Protein AF-A0A1X0R4D6-F1 (afdb_monomer)

Solvent-accessible surface area (backbone atoms only — not comparable to full-atom values): 5809 Å² total; per-residue (Å²): 138,88,84,80,87,88,85,83,70,65,65,69,52,53,55,53,52,53,53,48,52,52,50,42,55,55,51,41,52,51,52,54,45,39,52,75,74,63,72,53,95,73,41,65,51,61,93,80,56,54,95,90,49,77,89,51,76,74,47,69,50,93,84,52,78,58,61,81,73,52,75,88,60,71,41,38,47,55,48,49,54,51,49,48,70,76,42,82,83,116

Organism: NCBI:txid86635

Radius of gyration: 17.96 Å; Cα contacts (8 Å, |Δi|>4): 59; chains: 1; bounding box: 51×33×52 Å

Foldseek 3Di:
DDDDDDDDPPPVVVVVVVVLVVLLVVVQVVLVCCVVPVVDPAAEDQSPDDPVDDDDPVQVDQDDPSVVSHPRHPYGPVVVVVVCVVCVPD

Secondary structure (DSSP, 8-state):
-------SSHHHHHHHHHHHHHHHHHHHHHHHHHHHHH--S--B--SSS-TTS---GGGG-S--TTGGG-SS--B-HHHHHHHHHH-TT-

Mean predicted aligned error: 9.75 Å

Structure (mmCIF, N/CA/C/O backbone):
data_AF-A0A1X0R4D6-F1
#
_entry.id   AF-A0A1X0R4D6-F1
#
loop_
_atom_site.group_PDB
_atom_site.id
_atom_site.type_symbol
_atom_site.label_atom_id
_atom_site.label_alt_id
_atom_site.label_comp_id
_atom_site.label_asym_id
_atom_site.label_entity_id
_atom_site.label_seq_id
_atom_site.pdbx_PDB_ins_code
_atom_site.Cartn_x
_atom_site.Cartn_y
_atom_site.Cartn_z
_atom_site.occupancy
_atom_site.B_iso_or_equiv
_atom_site.auth_seq_id
_atom_site.auth_comp_id
_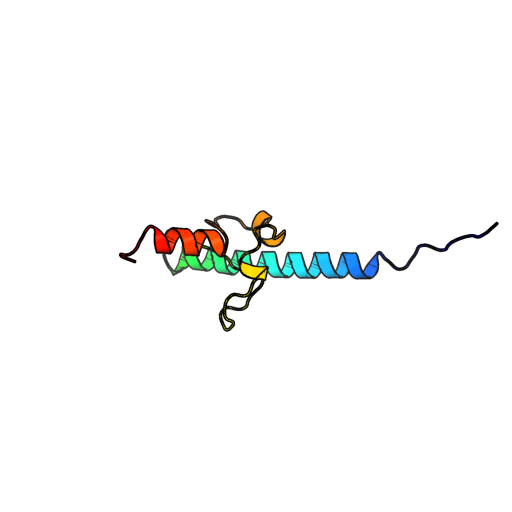atom_site.auth_asym_id
_atom_site.auth_atom_id
_atom_site.pdbx_PDB_model_num
ATOM 1 N N . MET A 1 1 ? 35.888 -17.881 -36.583 1.00 37.38 1 MET A N 1
ATOM 2 C CA . MET A 1 1 ? 35.106 -18.391 -35.435 1.00 37.38 1 MET A CA 1
ATOM 3 C C . MET A 1 1 ? 35.202 -17.361 -34.315 1.00 37.38 1 MET A C 1
ATOM 5 O O . MET A 1 1 ? 36.259 -17.239 -33.716 1.00 37.38 1 MET A O 1
ATOM 9 N N . ILE A 1 2 ? 34.176 -16.524 -34.126 1.00 38.38 2 ILE A N 1
ATOM 10 C CA . ILE A 1 2 ? 34.194 -15.438 -33.128 1.00 38.38 2 ILE A CA 1
ATOM 11 C C . ILE A 1 2 ? 33.516 -15.955 -31.859 1.00 38.38 2 ILE A C 1
ATOM 13 O O . ILE A 1 2 ? 32.301 -16.138 -31.837 1.00 38.38 2 ILE A O 1
ATOM 17 N N . ILE A 1 3 ? 34.300 -16.200 -30.812 1.00 44.62 3 ILE A N 1
ATOM 18 C CA . ILE A 1 3 ? 33.783 -16.557 -29.489 1.00 44.62 3 ILE A CA 1
ATOM 19 C C . ILE A 1 3 ? 33.409 -15.251 -28.779 1.00 44.62 3 ILE A C 1
ATOM 21 O O . ILE A 1 3 ? 34.278 -14.497 -28.345 1.00 44.62 3 ILE A O 1
ATOM 25 N N . LYS A 1 4 ? 32.108 -14.951 -28.688 1.00 45.75 4 LYS A N 1
ATOM 26 C CA . LYS A 1 4 ? 31.595 -13.854 -27.855 1.00 45.75 4 LYS A CA 1
ATOM 27 C C . LYS A 1 4 ? 31.544 -14.328 -26.400 1.00 45.75 4 LYS A C 1
ATOM 29 O O . LYS A 1 4 ? 30.666 -15.106 -26.038 1.00 45.75 4 LYS A O 1
ATOM 34 N N . ASN A 1 5 ? 32.463 -13.846 -25.565 1.00 42.66 5 ASN A N 1
ATOM 35 C CA . ASN A 1 5 ? 32.393 -14.027 -24.115 1.00 42.66 5 ASN A CA 1
ATOM 36 C C . ASN A 1 5 ? 31.239 -13.188 -23.542 1.00 42.66 5 ASN A C 1
ATOM 38 O O . ASN A 1 5 ? 31.330 -11.968 -23.435 1.00 42.66 5 ASN A O 1
ATOM 42 N N . LYS A 1 6 ? 30.140 -13.859 -23.187 1.00 52.84 6 LYS A N 1
ATOM 43 C CA . LYS A 1 6 ? 28.978 -13.300 -22.487 1.00 52.84 6 LYS A CA 1
ATOM 44 C C . LYS A 1 6 ? 29.123 -13.612 -20.996 1.00 52.84 6 LYS A C 1
ATOM 46 O O . LYS A 1 6 ? 28.636 -14.639 -20.543 1.00 52.84 6 LYS A O 1
ATOM 51 N N . LYS A 1 7 ? 29.848 -12.778 -20.245 1.00 53.03 7 LYS A N 1
ATOM 52 C CA . LYS A 1 7 ? 29.996 -12.957 -18.787 1.00 53.03 7 LYS A CA 1
ATOM 53 C C . LYS A 1 7 ? 30.204 -11.633 -18.045 1.00 53.03 7 LYS A C 1
ATOM 55 O O . LYS A 1 7 ? 31.233 -11.431 -17.419 1.00 53.03 7 LYS A O 1
ATOM 60 N N . LEU A 1 8 ? 29.243 -10.716 -18.167 1.00 50.75 8 LEU A N 1
ATOM 61 C CA . LEU A 1 8 ? 29.257 -9.418 -17.467 1.00 50.75 8 LEU A CA 1
ATOM 62 C C . LEU A 1 8 ? 27.857 -8.921 -17.042 1.00 50.75 8 LEU A C 1
ATOM 64 O O . LEU A 1 8 ? 27.739 -7.799 -16.570 1.00 50.75 8 LEU A O 1
ATOM 68 N N . ALA A 1 9 ? 26.798 -9.728 -17.194 1.00 51.94 9 ALA A N 1
ATOM 69 C CA . ALA A 1 9 ? 25.420 -9.302 -16.901 1.00 51.94 9 ALA A CA 1
ATOM 70 C C . ALA A 1 9 ? 24.871 -9.790 -15.543 1.00 51.94 9 ALA A C 1
ATOM 72 O O . ALA A 1 9 ? 23.853 -9.276 -15.088 1.00 51.94 9 ALA A O 1
ATOM 73 N N . ASP A 1 10 ? 25.531 -10.748 -14.886 1.00 53.47 10 ASP A N 1
ATOM 74 C CA . ASP A 1 10 ? 24.914 -11.471 -13.765 1.00 53.47 10 ASP A CA 1
ATOM 75 C C . ASP A 1 10 ? 25.103 -10.775 -12.403 1.00 53.47 10 ASP A C 1
ATOM 77 O O . ASP A 1 10 ? 24.249 -10.913 -11.532 1.00 53.47 10 ASP A O 1
ATOM 81 N N . SER A 1 11 ? 26.162 -9.978 -12.205 1.00 54.88 11 SER A N 1
ATOM 82 C CA . SER A 1 11 ? 26.421 -9.321 -10.910 1.00 54.88 11 SER A CA 1
ATOM 83 C C . SER A 1 11 ? 25.441 -8.180 -10.613 1.00 54.88 11 SER A C 1
ATOM 85 O O . SER A 1 11 ? 24.840 -8.163 -9.545 1.00 54.88 11 SER A O 1
ATOM 87 N N . CYS A 1 12 ? 25.178 -7.295 -11.586 1.00 51.44 12 CYS A N 1
ATOM 88 C CA . CYS A 1 12 ? 24.190 -6.215 -11.432 1.00 51.44 12 CYS A CA 1
ATOM 89 C C . CYS A 1 12 ? 22.771 -6.736 -11.157 1.00 51.44 12 CYS A C 1
ATOM 91 O O . CYS A 1 12 ? 21.978 -6.066 -10.497 1.00 51.44 12 CYS A O 1
ATOM 93 N N . PHE A 1 13 ? 22.425 -7.913 -11.688 1.00 50.94 13 PHE A N 1
ATOM 94 C CA . PHE A 1 13 ? 21.090 -8.480 -11.519 1.00 50.94 13 PHE A CA 1
ATOM 95 C C . PHE A 1 13 ? 20.883 -9.025 -10.099 1.00 50.94 13 PHE A C 1
ATOM 97 O O . PHE A 1 13 ? 19.851 -8.753 -9.486 1.00 50.94 13 PHE A O 1
ATOM 104 N N . ILE A 1 14 ? 21.882 -9.715 -9.540 1.00 58.16 14 ILE A N 1
ATOM 105 C CA . ILE A 1 14 ? 21.848 -10.230 -8.162 1.00 58.16 14 ILE A CA 1
ATOM 106 C C . ILE A 1 14 ? 21.765 -9.085 -7.141 1.00 58.16 14 ILE A C 1
ATOM 108 O O . ILE A 1 14 ? 20.942 -9.147 -6.224 1.00 58.16 14 ILE A O 1
ATOM 112 N N . ASP A 1 15 ? 22.529 -8.008 -7.340 1.00 61.44 15 ASP A N 1
ATOM 113 C CA . ASP A 1 15 ? 22.505 -6.845 -6.443 1.00 61.44 15 ASP A CA 1
ATOM 114 C C . ASP A 1 15 ? 21.103 -6.209 -6.388 1.00 61.44 15 ASP A C 1
ATOM 116 O O . ASP A 1 15 ? 20.587 -5.912 -5.307 1.00 61.44 15 ASP A O 1
ATOM 120 N N . SER A 1 16 ? 20.424 -6.103 -7.536 1.00 62.62 16 SER A N 1
ATOM 121 C CA . SER A 1 16 ? 19.069 -5.538 -7.628 1.00 62.62 16 SER A CA 1
ATOM 122 C C . SER A 1 16 ? 17.983 -6.394 -6.957 1.00 62.62 16 SER A C 1
ATOM 124 O O . SER A 1 16 ? 17.014 -5.862 -6.399 1.00 62.62 16 SER A O 1
ATOM 126 N N . ILE A 1 17 ? 18.147 -7.723 -6.962 1.00 69.50 17 ILE A N 1
ATOM 127 C CA . ILE A 1 17 ? 17.254 -8.647 -6.252 1.00 69.50 17 ILE A CA 1
ATOM 128 C C . ILE A 1 17 ? 17.405 -8.440 -4.746 1.00 69.50 17 ILE A C 1
ATOM 130 O O . ILE A 1 17 ? 16.396 -8.297 -4.053 1.00 69.50 17 ILE A O 1
ATOM 134 N N . SER A 1 18 ? 18.647 -8.333 -4.262 1.00 80.12 18 SER A N 1
ATOM 135 C CA . SER A 1 18 ? 18.923 -8.120 -2.839 1.00 80.12 18 SER A CA 1
ATOM 136 C C . SER A 1 18 ? 18.327 -6.801 -2.329 1.00 80.12 18 SER A C 1
ATOM 138 O O . SER A 1 18 ? 17.678 -6.772 -1.282 1.00 80.12 18 SER A O 1
ATOM 140 N N . GLU A 1 19 ? 18.438 -5.716 -3.104 1.00 84.06 19 GLU A N 1
ATOM 141 C CA . GLU A 1 19 ? 17.867 -4.419 -2.734 1.00 84.06 19 GLU A CA 1
ATOM 142 C C . GLU A 1 19 ? 16.333 -4.473 -2.687 1.00 84.06 19 GLU A C 1
ATOM 144 O O . GLU A 1 19 ? 15.702 -3.927 -1.777 1.00 84.06 19 GLU A O 1
ATOM 149 N N . THR A 1 20 ? 15.723 -5.173 -3.645 1.00 86.56 20 THR A N 1
ATOM 150 C CA . THR A 1 20 ? 14.270 -5.364 -3.692 1.00 86.56 20 THR A CA 1
ATOM 151 C C . THR A 1 20 ? 13.779 -6.145 -2.474 1.00 86.56 20 THR A C 1
ATOM 153 O O . THR A 1 20 ? 12.787 -5.759 -1.860 1.00 86.56 20 THR A O 1
ATOM 156 N N . GLU A 1 21 ? 14.469 -7.216 -2.086 1.00 90.50 21 GLU A N 1
ATOM 157 C CA . GLU A 1 21 ? 14.118 -8.018 -0.908 1.00 90.50 21 GLU A CA 1
ATOM 158 C C . GLU A 1 21 ? 14.259 -7.232 0.399 1.00 90.50 21 GLU A C 1
ATOM 160 O O . GLU A 1 21 ? 13.369 -7.287 1.252 1.00 90.50 21 GLU A O 1
ATOM 165 N N . ILE A 1 22 ? 15.322 -6.431 0.534 1.00 90.19 22 ILE A N 1
ATOM 166 C CA . ILE A 1 22 ? 15.509 -5.537 1.684 1.00 90.19 22 ILE A CA 1
ATOM 167 C C . ILE A 1 22 ? 14.360 -4.524 1.767 1.00 90.19 22 ILE A C 1
ATOM 169 O O . ILE A 1 22 ? 13.787 -4.328 2.843 1.00 90.19 22 ILE A O 1
ATOM 173 N N . LYS A 1 23 ? 13.977 -3.908 0.639 1.00 89.50 23 LYS A N 1
ATOM 174 C CA . LYS A 1 23 ? 12.842 -2.971 0.581 1.00 89.50 23 LYS A CA 1
ATOM 175 C C . LYS A 1 23 ? 11.531 -3.642 0.969 1.00 89.50 23 LYS A C 1
ATOM 177 O O . LYS A 1 23 ? 10.805 -3.092 1.793 1.00 89.50 23 LYS A O 1
ATOM 182 N N . VAL A 1 24 ? 11.249 -4.828 0.429 1.00 93.25 24 VAL A N 1
ATOM 183 C CA . VAL A 1 24 ? 10.048 -5.610 0.766 1.00 93.25 24 VAL A CA 1
ATOM 184 C C . VAL A 1 24 ? 10.004 -5.909 2.263 1.00 93.25 24 VAL A C 1
ATOM 186 O O . VAL A 1 24 ? 8.993 -5.641 2.903 1.00 93.25 24 VAL A O 1
ATOM 189 N N . SER A 1 25 ? 11.105 -6.387 2.846 1.00 94.12 25 SER A N 1
ATOM 190 C CA . SER A 1 25 ? 11.186 -6.694 4.281 1.00 94.12 25 SER A CA 1
ATOM 191 C C . SER A 1 25 ? 10.962 -5.455 5.158 1.00 94.12 25 SER A C 1
ATOM 193 O O . SER A 1 25 ? 10.221 -5.4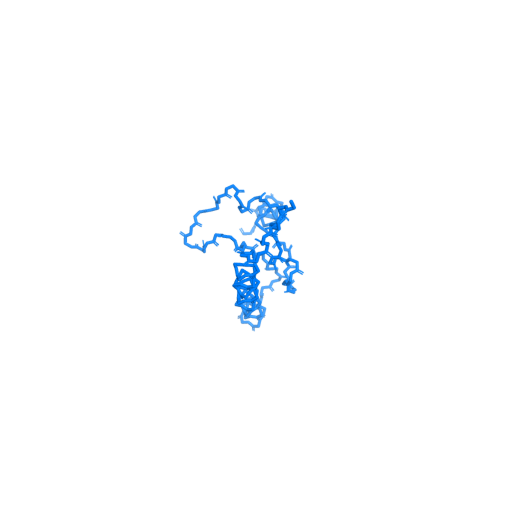98 6.143 1.00 94.12 25 SER A O 1
ATOM 195 N N . CYS A 1 26 ? 11.554 -4.319 4.779 1.00 91.94 26 CYS A N 1
ATOM 196 C CA . CYS A 1 26 ? 11.375 -3.054 5.486 1.00 91.94 26 CYS A CA 1
ATOM 197 C C . CYS A 1 26 ? 9.922 -2.562 5.419 1.00 91.94 26 CYS A C 1
ATOM 199 O O . CYS A 1 26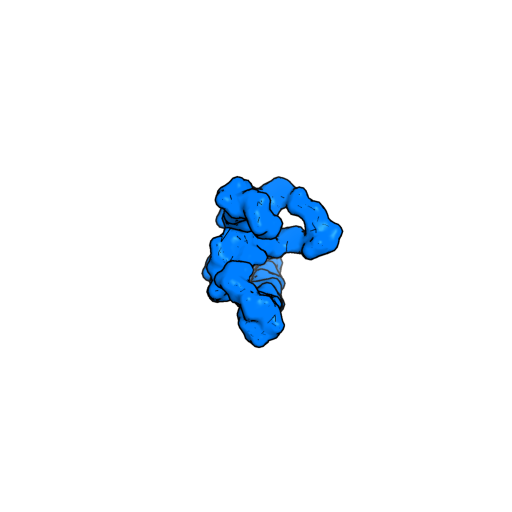 ? 9.325 -2.245 6.449 1.00 91.94 26 CYS A O 1
ATOM 201 N N . LEU A 1 27 ? 9.332 -2.554 4.222 1.00 92.50 27 LEU A N 1
ATOM 202 C CA . LEU A 1 27 ? 7.948 -2.137 4.015 1.00 92.50 27 LEU A CA 1
ATOM 203 C C . LEU A 1 27 ? 6.970 -3.061 4.743 1.00 92.50 27 LEU A C 1
ATOM 205 O O . LEU A 1 27 ? 6.078 -2.564 5.425 1.00 92.50 27 LEU A O 1
ATOM 209 N N . GLN A 1 28 ? 7.174 -4.381 4.693 1.00 95.56 28 GLN A N 1
ATOM 210 C CA . GLN A 1 28 ? 6.328 -5.335 5.409 1.00 95.56 28 GLN A CA 1
ATOM 211 C C . GLN A 1 28 ? 6.336 -5.074 6.918 1.00 95.56 28 GLN A C 1
ATOM 213 O O . GLN A 1 28 ? 5.280 -5.047 7.543 1.00 95.56 28 GLN A O 1
ATOM 218 N N . ARG A 1 29 ? 7.506 -4.794 7.507 1.00 95.19 29 ARG A N 1
ATOM 219 C CA . ARG A 1 29 ? 7.595 -4.429 8.929 1.00 95.19 29 ARG A CA 1
ATOM 220 C C . ARG A 1 29 ? 6.775 -3.186 9.261 1.00 95.19 29 ARG A C 1
ATOM 222 O O . ARG A 1 29 ? 6.148 -3.146 10.316 1.00 95.19 29 ARG A O 1
ATOM 229 N N . VAL A 1 30 ? 6.773 -2.180 8.387 1.00 93.31 30 VAL A N 1
ATOM 230 C CA . VAL A 1 30 ? 5.952 -0.975 8.576 1.00 93.31 30 VAL A CA 1
ATOM 231 C C . VAL A 1 30 ? 4.466 -1.323 8.507 1.00 93.31 30 VAL A C 1
ATOM 233 O O . VAL A 1 30 ? 3.724 -0.920 9.399 1.00 93.31 30 VAL A O 1
ATOM 236 N N . VAL A 1 31 ? 4.041 -2.117 7.519 1.00 94.31 31 VAL A N 1
ATOM 237 C CA . VAL A 1 31 ? 2.651 -2.593 7.397 1.00 94.31 31 VAL A CA 1
ATOM 238 C C . VAL A 1 31 ? 2.213 -3.321 8.672 1.00 94.31 31 VAL A C 1
ATOM 240 O O . VAL A 1 31 ? 1.186 -2.983 9.259 1.00 94.31 31 VAL A O 1
ATOM 243 N N . ASP A 1 32 ? 3.025 -4.257 9.162 1.00 95.25 32 ASP A N 1
ATOM 244 C CA . ASP A 1 32 ? 2.724 -5.023 10.373 1.00 95.25 32 ASP A CA 1
ATOM 245 C C . ASP A 1 32 ? 2.611 -4.122 11.615 1.00 95.25 32 ASP A C 1
ATOM 247 O O . ASP A 1 32 ? 1.759 -4.342 12.478 1.00 95.25 32 ASP A O 1
ATOM 251 N N . ILE A 1 33 ? 3.468 -3.099 11.724 1.00 94.56 33 ILE A N 1
ATOM 252 C CA . ILE A 1 33 ? 3.428 -2.125 12.823 1.00 94.56 33 ILE A CA 1
ATOM 253 C C . ILE A 1 33 ? 2.141 -1.303 12.777 1.00 94.56 33 ILE A C 1
ATOM 255 O O . ILE A 1 33 ? 1.547 -1.079 13.833 1.00 94.56 33 ILE A O 1
ATOM 259 N N . LEU A 1 34 ? 1.704 -0.871 11.591 1.00 93.75 34 LEU A N 1
ATOM 260 C CA . LEU A 1 34 ? 0.481 -0.084 11.438 1.00 93.75 34 LEU A CA 1
ATOM 261 C C . LEU A 1 34 ? -0.739 -0.859 11.947 1.00 93.75 34 LEU A C 1
ATOM 263 O O . LEU A 1 34 ? -1.497 -0.327 12.757 1.00 93.75 34 LEU A O 1
ATOM 267 N N . TYR A 1 35 ? -0.885 -2.136 11.588 1.00 94.69 35 TYR A N 1
ATOM 268 C CA . TYR A 1 35 ? -1.984 -2.950 12.121 1.00 94.69 35 TYR A CA 1
ATOM 269 C C . TYR A 1 35 ? -1.858 -3.205 13.624 1.00 94.69 35 TYR A C 1
ATOM 271 O O . TYR A 1 35 ? -2.848 -3.129 14.348 1.00 94.69 35 TYR A O 1
ATOM 279 N N . LYS A 1 36 ? -0.646 -3.473 14.126 1.00 93.12 36 LYS A N 1
ATOM 280 C CA . LYS A 1 36 ? -0.439 -3.780 15.551 1.00 93.12 36 LYS A CA 1
ATOM 281 C C . LYS A 1 36 ? -0.623 -2.577 16.474 1.00 93.12 36 LYS A C 1
ATOM 283 O O . LYS A 1 36 ? -1.034 -2.762 17.615 1.00 93.12 36 LYS A O 1
ATOM 288 N N . ARG A 1 37 ? -0.232 -1.373 16.041 1.00 94.69 37 ARG A N 1
ATOM 289 C CA . ARG A 1 37 ? -0.120 -0.194 16.924 1.00 94.69 37 ARG A CA 1
ATOM 290 C C . ARG A 1 37 ? -1.060 0.943 16.568 1.00 94.69 37 ARG A C 1
ATOM 292 O O . ARG A 1 37 ? -1.393 1.722 17.454 1.00 94.69 37 ARG A O 1
ATOM 299 N N . SER A 1 38 ? -1.441 1.064 15.303 1.00 89.38 38 SER A N 1
ATOM 300 C CA . SER A 1 38 ? -2.236 2.190 14.812 1.00 89.38 38 SER A CA 1
ATOM 301 C C . SER A 1 38 ? -3.693 1.821 14.539 1.00 89.38 38 SER A C 1
ATOM 303 O O . SER A 1 38 ? -4.449 2.716 14.185 1.00 89.38 38 SER A O 1
ATOM 305 N N . LEU A 1 39 ? -4.083 0.547 14.728 1.00 85.69 39 LEU A N 1
ATOM 306 C CA . LEU A 1 39 ? -5.454 0.042 14.540 1.00 85.69 39 LEU A CA 1
ATOM 307 C C . LEU A 1 39 ? -6.080 0.531 13.224 1.00 85.69 39 LEU A C 1
ATOM 309 O O . LEU A 1 39 ? -7.231 0.951 13.183 1.00 85.69 39 LEU A O 1
ATOM 313 N N . VAL A 1 40 ? -5.282 0.531 12.156 1.00 90.25 40 VAL A N 1
ATOM 314 C CA . VAL A 1 40 ? -5.740 0.961 10.834 1.00 90.25 40 VAL A CA 1
ATOM 315 C C . VAL A 1 40 ? -6.565 -0.141 10.180 1.00 90.25 40 VAL A C 1
ATOM 317 O O . VAL A 1 40 ? -6.195 -1.312 10.242 1.00 90.25 40 VAL A O 1
ATOM 320 N N . ASP A 1 41 ? -7.645 0.240 9.501 1.00 90.56 41 ASP A N 1
ATOM 321 C CA . ASP A 1 41 ? -8.463 -0.702 8.728 1.00 90.56 41 ASP A CA 1
ATOM 322 C C . ASP A 1 41 ? -7.851 -1.009 7.358 1.00 90.56 41 ASP A C 1
ATOM 324 O O . ASP A 1 41 ? -7.992 -2.112 6.835 1.00 90.56 41 ASP A O 1
ATOM 328 N N . LYS A 1 42 ? -7.174 -0.021 6.756 1.00 92.75 42 LYS A N 1
ATOM 329 C CA . LYS A 1 42 ? -6.592 -0.124 5.414 1.00 92.75 42 LYS A CA 1
ATOM 330 C C . LYS A 1 42 ? -5.187 0.454 5.367 1.00 92.75 42 LYS A C 1
ATOM 332 O O . LYS A 1 42 ? -4.907 1.494 5.959 1.00 92.75 42 LYS A O 1
ATOM 337 N N . VAL A 1 43 ? -4.322 -0.200 4.597 1.00 93.50 43 VAL A N 1
ATOM 338 C CA . VAL A 1 43 ? -2.934 0.220 4.370 1.00 93.50 43 VAL A CA 1
ATOM 339 C C . VAL A 1 43 ? -2.663 0.278 2.877 1.00 93.50 43 VAL A C 1
ATOM 341 O O . VAL A 1 43 ? -2.788 -0.732 2.191 1.00 93.50 43 VAL A O 1
ATOM 344 N N . PHE A 1 44 ? -2.250 1.443 2.392 1.00 91.88 44 PHE A N 1
ATOM 345 C CA . PHE A 1 44 ? -1.828 1.659 1.009 1.00 91.88 44 PHE A CA 1
ATOM 346 C C . PHE A 1 44 ? -0.331 1.964 0.980 1.00 91.88 44 PHE A C 1
ATOM 348 O O . PHE A 1 44 ? 0.177 2.641 1.878 1.00 91.88 44 PHE A O 1
ATOM 355 N N . VAL A 1 45 ? 0.384 1.465 -0.029 1.00 90.12 45 VAL A N 1
ATOM 356 C CA . VAL A 1 45 ? 1.849 1.582 -0.100 1.00 90.12 45 VAL A CA 1
ATOM 357 C C . VAL A 1 45 ? 2.283 2.232 -1.410 1.00 90.12 4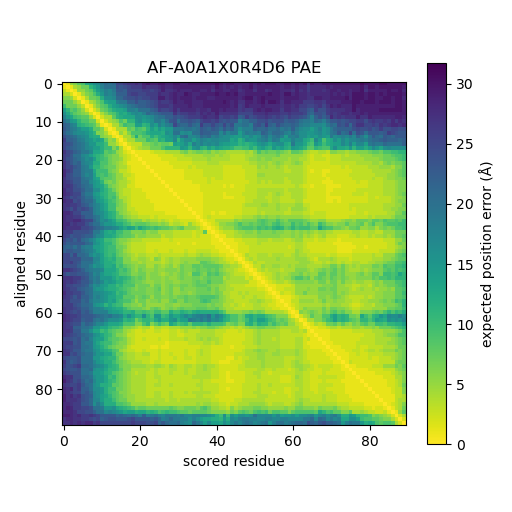5 VAL A C 1
ATOM 359 O O . VAL A 1 45 ? 1.933 1.767 -2.490 1.00 90.12 45 VAL A O 1
ATOM 362 N N . SER A 1 46 ? 3.118 3.270 -1.310 1.00 88.88 46 SER A N 1
ATOM 363 C CA . SER A 1 46 ? 3.919 3.781 -2.427 1.00 88.88 46 SER A CA 1
ATOM 364 C C . SER A 1 46 ? 5.363 3.279 -2.263 1.00 88.88 46 SER A C 1
ATOM 366 O O . SER A 1 46 ? 6.050 3.687 -1.326 1.00 88.88 46 SER A O 1
ATOM 368 N N . PRO A 1 47 ? 5.832 2.352 -3.116 1.00 84.44 47 PRO A N 1
ATOM 369 C CA . PRO A 1 47 ? 7.158 1.745 -2.980 1.00 84.44 47 PRO A CA 1
ATOM 370 C C . PRO A 1 47 ? 8.294 2.559 -3.624 1.00 84.44 47 PRO A C 1
ATOM 372 O O . PRO A 1 47 ? 9.457 2.180 -3.479 1.00 84.44 47 PRO A O 1
ATOM 375 N N . LEU A 1 48 ? 7.983 3.620 -4.378 1.00 83.88 48 LEU A N 1
ATOM 376 C CA . LEU A 1 48 ? 8.956 4.328 -5.220 1.00 83.88 48 LEU A CA 1
ATOM 377 C C . LEU A 1 48 ? 9.340 5.707 -4.679 1.00 83.88 48 LEU A C 1
ATOM 379 O O . LEU A 1 48 ? 10.510 6.083 -4.772 1.00 83.88 48 LEU A O 1
ATOM 383 N N . SER A 1 49 ? 8.396 6.419 -4.067 1.00 82.75 49 SER A N 1
ATOM 384 C CA . SER A 1 49 ? 8.652 7.709 -3.429 1.00 82.75 4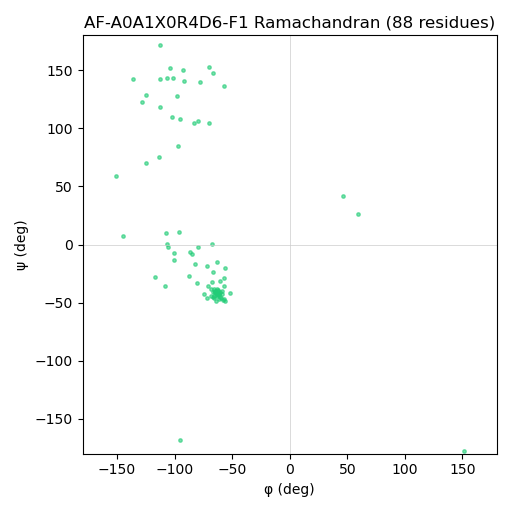9 SER A CA 1
ATOM 385 C C . SER A 1 49 ? 8.771 7.598 -1.912 1.00 82.75 49 SER A C 1
ATOM 387 O O . SER A 1 49 ? 8.060 6.853 -1.241 1.00 82.75 49 SER A O 1
ATOM 389 N N . SER A 1 50 ? 9.678 8.391 -1.340 1.00 82.00 50 SER A N 1
ATOM 390 C CA . SER A 1 50 ? 9.739 8.573 0.111 1.00 82.00 50 SER A CA 1
ATOM 391 C C . SER A 1 50 ? 8.537 9.382 0.606 1.00 82.00 50 SER A C 1
ATOM 393 O O . SER A 1 50 ? 8.072 10.280 -0.087 1.00 82.00 50 SER A O 1
ATOM 395 N N . ALA A 1 51 ? 8.123 9.183 1.861 1.00 78.88 51 ALA A N 1
ATOM 396 C CA . ALA A 1 51 ? 7.073 9.979 2.509 1.00 78.88 51 ALA A CA 1
ATOM 397 C C . ALA A 1 51 ? 7.347 11.501 2.532 1.00 78.88 51 ALA A C 1
ATOM 399 O O . ALA A 1 51 ? 6.426 12.291 2.707 1.00 78.88 51 ALA A O 1
ATOM 400 N N . LYS A 1 52 ? 8.609 11.931 2.368 1.00 85.38 52 LYS A N 1
ATOM 401 C CA . LYS A 1 52 ? 8.991 13.356 2.282 1.00 85.3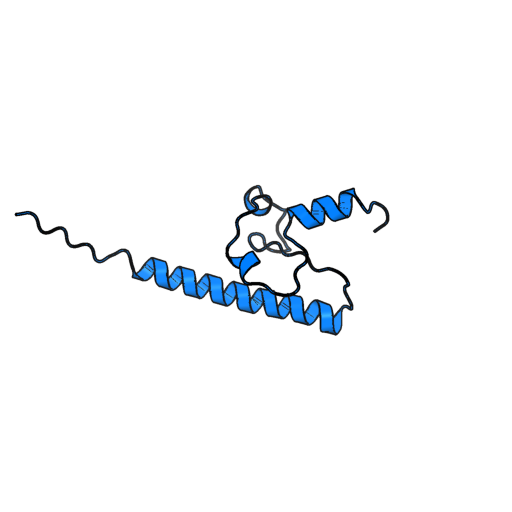8 52 LYS A CA 1
ATOM 402 C C . LYS A 1 52 ? 8.908 13.929 0.864 1.00 85.38 52 LYS A C 1
ATOM 404 O O . LYS A 1 52 ? 9.160 15.116 0.672 1.00 85.38 52 LYS A O 1
ATOM 409 N N . GLN A 1 53 ? 8.642 13.092 -0.132 1.00 85.25 53 GLN A N 1
ATOM 410 C CA . GLN A 1 53 ? 8.599 13.473 -1.535 1.00 85.25 53 GLN A CA 1
ATOM 411 C C . GLN A 1 53 ? 7.152 13.507 -2.019 1.00 85.25 53 GLN A C 1
ATOM 413 O O . GLN A 1 53 ? 6.325 12.695 -1.618 1.00 85.25 53 GLN A O 1
ATOM 418 N N . GLN A 1 54 ? 6.851 14.465 -2.893 1.00 86.19 54 GLN A N 1
ATOM 419 C CA . GLN A 1 54 ? 5.581 14.475 -3.612 1.00 86.19 54 GLN A CA 1
ATOM 420 C C . GLN A 1 54 ? 5.519 13.286 -4.572 1.00 86.19 54 GLN A C 1
ATOM 422 O O . GLN A 1 54 ? 6.548 12.909 -5.141 1.00 86.19 54 GLN A O 1
ATOM 427 N N . PHE A 1 55 ? 4.311 12.759 -4.792 1.00 85.56 55 PHE A N 1
ATOM 428 C CA . PHE A 1 55 ? 4.081 11.714 -5.784 1.00 85.56 55 PHE A CA 1
ATOM 429 C C . PHE A 1 55 ? 4.540 12.163 -7.173 1.00 85.56 55 PHE A C 1
ATOM 431 O O . PHE A 1 55 ? 4.288 13.288 -7.613 1.00 85.56 55 PHE A O 1
ATOM 438 N N . ARG A 1 56 ? 5.220 11.258 -7.870 1.00 86.12 56 ARG A N 1
ATOM 439 C CA . ARG A 1 56 ? 5.730 11.434 -9.229 1.00 86.12 56 ARG A CA 1
ATOM 440 C C . ARG A 1 56 ? 4.987 10.511 -10.183 1.00 86.12 56 ARG A C 1
ATOM 442 O O . ARG A 1 56 ? 4.240 9.632 -9.773 1.00 86.12 56 ARG A O 1
ATOM 449 N N . LYS A 1 57 ? 5.233 10.679 -11.486 1.00 83.69 57 LYS A N 1
ATOM 450 C CA . LYS A 1 57 ? 4.612 9.843 -12.529 1.00 83.69 57 LYS A CA 1
ATOM 451 C C . LYS A 1 57 ? 4.777 8.344 -12.264 1.00 83.69 57 LYS A C 1
ATOM 453 O O . LYS A 1 57 ? 3.808 7.616 -12.400 1.00 83.69 57 LYS A O 1
ATOM 458 N N . HIS A 1 58 ? 5.958 7.921 -11.813 1.00 80.94 58 HIS A N 1
ATOM 459 C CA . HIS A 1 58 ? 6.226 6.513 -11.525 1.00 80.94 58 HIS A CA 1
ATOM 460 C C . HIS A 1 58 ? 5.408 5.963 -10.347 1.00 80.94 58 HIS A C 1
ATOM 462 O O . HIS A 1 58 ? 5.170 4.766 -10.291 1.00 80.94 58 HIS A O 1
ATOM 468 N N . ASP A 1 59 ? 4.944 6.806 -9.418 1.00 82.44 59 ASP A N 1
ATOM 469 C CA . ASP A 1 59 ? 4.076 6.362 -8.319 1.00 82.44 59 ASP A CA 1
ATOM 470 C C . ASP A 1 59 ? 2.664 6.021 -8.798 1.00 82.44 59 ASP A C 1
ATOM 472 O O . ASP A 1 59 ? 1.932 5.337 -8.088 1.00 82.44 59 ASP A O 1
ATOM 476 N N . LEU A 1 60 ? 2.293 6.513 -9.982 1.00 84.06 60 LEU A N 1
ATOM 477 C CA . LEU A 1 60 ? 1.017 6.276 -10.651 1.00 84.06 60 LEU A CA 1
ATOM 478 C C . LEU A 1 60 ? 1.111 5.137 -11.679 1.00 84.06 60 LEU A C 1
ATOM 480 O O . LEU A 1 60 ? 0.207 4.970 -12.494 1.00 84.06 60 LEU A O 1
ATOM 484 N N . GLU A 1 61 ? 2.211 4.382 -11.682 1.00 80.50 61 GLU A N 1
ATOM 485 C CA . GLU A 1 61 ? 2.383 3.209 -12.532 1.00 80.50 61 GLU A CA 1
ATOM 486 C C . GLU A 1 61 ? 2.074 1.936 -11.739 1.00 80.50 61 GLU A C 1
ATOM 488 O O . GLU A 1 61 ? 2.633 1.681 -10.674 1.00 80.50 61 GLU A O 1
ATOM 493 N N . ASP A 1 62 ? 1.196 1.104 -12.292 1.00 64.94 62 ASP A N 1
ATOM 494 C CA . ASP A 1 62 ? 0.554 -0.008 -11.578 1.00 64.94 62 ASP A CA 1
ATOM 495 C C . ASP A 1 62 ? 1.439 -1.266 -11.435 1.00 64.94 62 ASP A C 1
ATOM 497 O O . ASP A 1 62 ? 1.055 -2.282 -10.859 1.00 64.94 62 ASP A O 1
ATOM 501 N N . LYS A 1 63 ? 2.657 -1.243 -11.991 1.00 66.38 63 LYS A N 1
ATOM 502 C CA . LYS A 1 63 ? 3.516 -2.430 -12.126 1.00 66.38 63 LYS A CA 1
ATOM 503 C C . LYS A 1 63 ? 4.764 -2.321 -11.269 1.00 66.38 63 LYS A C 1
ATOM 505 O O . 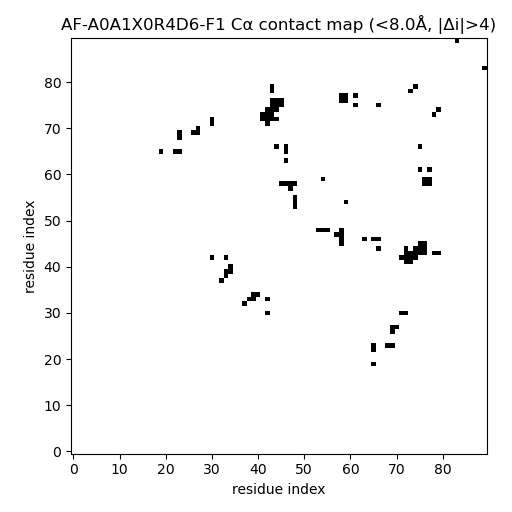LYS A 1 63 ? 5.865 -2.131 -11.783 1.00 66.38 63 LYS A O 1
ATOM 510 N N . ASN A 1 64 ? 4.605 -2.507 -9.960 1.00 76.94 64 ASN A N 1
ATOM 511 C CA . ASN A 1 64 ? 5.747 -2.638 -9.063 1.00 76.94 64 ASN A CA 1
ATOM 512 C C . ASN A 1 64 ? 5.858 -4.049 -8.470 1.00 76.94 64 ASN A C 1
ATOM 514 O O . ASN A 1 64 ? 4.997 -4.498 -7.716 1.00 76.94 64 ASN A O 1
ATOM 518 N N . VAL A 1 65 ? 6.972 -4.725 -8.766 1.00 84.81 65 VAL A N 1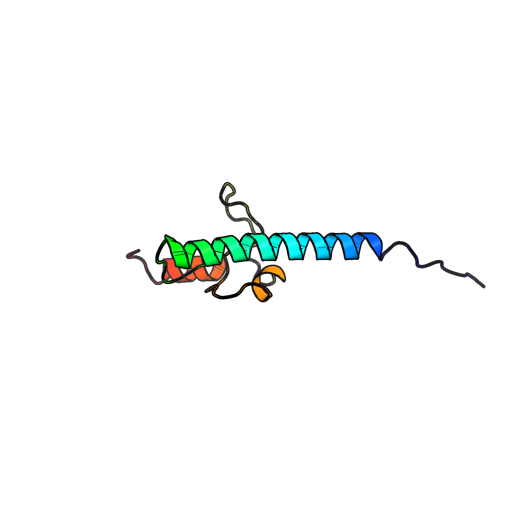
ATOM 519 C CA . VAL A 1 65 ? 7.302 -6.066 -8.249 1.00 84.81 65 VAL A CA 1
ATOM 520 C C . VAL A 1 65 ? 7.310 -6.103 -6.713 1.00 84.81 65 VAL A C 1
ATOM 522 O O . VAL A 1 65 ? 6.980 -7.131 -6.128 1.00 84.81 65 VAL A O 1
ATOM 525 N N . ILE A 1 66 ? 7.624 -4.989 -6.043 1.00 88.81 66 ILE A N 1
ATOM 526 C CA . ILE A 1 66 ? 7.594 -4.875 -4.577 1.00 88.81 66 ILE A CA 1
ATOM 527 C C . ILE A 1 66 ? 6.174 -5.082 -4.042 1.00 88.81 66 ILE A C 1
ATOM 529 O O . ILE A 1 66 ? 6.009 -5.819 -3.076 1.00 88.81 66 ILE A O 1
ATOM 533 N N . LEU A 1 67 ? 5.150 -4.496 -4.677 1.00 89.50 67 LEU A N 1
ATOM 534 C CA . LEU A 1 67 ? 3.763 -4.582 -4.199 1.00 89.50 67 LEU A CA 1
ATOM 535 C C . LEU A 1 67 ? 3.257 -6.024 -4.190 1.00 89.50 67 LEU A C 1
ATOM 537 O O . LEU A 1 67 ? 2.664 -6.451 -3.207 1.00 89.50 67 LEU A O 1
ATOM 541 N N . SER A 1 68 ? 3.577 -6.801 -5.231 1.00 89.81 68 SER A N 1
ATOM 542 C CA . SER A 1 68 ? 3.191 -8.221 -5.315 1.00 89.81 68 SER A CA 1
ATOM 543 C C . SER A 1 68 ? 3.797 -9.113 -4.224 1.00 89.81 68 SER A C 1
ATOM 545 O O . SER A 1 68 ? 3.353 -10.242 -4.044 1.00 89.81 68 SER A O 1
ATOM 547 N N . LYS A 1 69 ? 4.818 -8.625 -3.510 1.00 92.50 69 LYS A N 1
ATOM 548 C CA . LYS A 1 69 ? 5.501 -9.355 -2.436 1.00 92.50 69 LYS A CA 1
ATOM 549 C C . LYS A 1 69 ? 5.039 -8.935 -1.036 1.00 92.50 69 LYS A C 1
ATOM 551 O O . LYS A 1 69 ? 5.479 -9.543 -0.062 1.00 92.50 69 LYS A O 1
ATOM 556 N N . LEU A 1 70 ? 4.211 -7.894 -0.920 1.00 92.81 70 LEU A N 1
ATOM 557 C CA . LEU A 1 70 ? 3.705 -7.397 0.359 1.00 92.81 70 LEU A CA 1
ATOM 558 C C . LEU A 1 70 ? 2.371 -8.058 0.709 1.00 92.81 70 LEU A C 1
ATOM 560 O O . LEU A 1 70 ? 1.505 -8.238 -0.142 1.00 92.81 70 LEU A O 1
ATOM 564 N N . ASN A 1 71 ? 2.196 -8.368 1.990 1.00 94.56 71 ASN A N 1
ATOM 565 C CA . ASN A 1 71 ? 0.971 -8.938 2.538 1.00 94.56 71 ASN A CA 1
ATOM 566 C C . ASN A 1 71 ? 0.172 -7.878 3.301 1.00 94.56 71 ASN A C 1
ATOM 568 O O . ASN A 1 71 ? 0.747 -6.964 3.894 1.00 94.56 71 ASN A O 1
ATOM 572 N N . ASN A 1 72 ? -1.153 -8.049 3.346 1.00 94.00 72 ASN A N 1
ATOM 573 C CA . ASN A 1 72 ? -2.093 -7.184 4.075 1.00 94.00 72 ASN A CA 1
ATOM 574 C C . ASN A 1 72 ? -2.083 -5.711 3.627 1.00 94.00 72 ASN A C 1
ATOM 576 O O . ASN A 1 72 ? -2.429 -4.811 4.397 1.00 94.00 72 ASN A O 1
ATOM 580 N N . ILE A 1 73 ? -1.710 -5.457 2.374 1.00 93.94 73 ILE A N 1
ATOM 581 C CA . ILE A 1 73 ? -1.890 -4.153 1.735 1.00 93.94 73 ILE A CA 1
ATOM 582 C C . ILE A 1 73 ? -3.224 -4.121 0.982 1.00 93.94 73 ILE A C 1
ATOM 584 O O . ILE A 1 73 ? -3.707 -5.142 0.502 1.00 93.94 73 ILE A O 1
ATOM 588 N N . HIS A 1 74 ? -3.810 -2.935 0.891 1.00 93.31 74 HIS A N 1
ATOM 589 C CA . HIS A 1 74 ? -5.101 -2.668 0.258 1.00 93.31 74 HIS A CA 1
ATOM 590 C C . HIS A 1 74 ? -4.966 -1.945 -1.081 1.00 93.31 74 HIS A C 1
ATOM 592 O O . HIS A 1 74 ? -5.976 -1.637 -1.708 1.00 93.31 74 HIS A O 1
ATOM 598 N N . GLY A 1 75 ? -3.732 -1.660 -1.497 1.00 90.75 75 GLY A N 1
ATOM 599 C CA . GLY A 1 75 ? -3.457 -1.062 -2.789 1.00 90.75 75 GLY A CA 1
ATOM 600 C C . GLY A 1 75 ? -2.192 -0.215 -2.832 1.00 90.75 75 GLY A C 1
ATOM 601 O O . GLY A 1 75 ? -1.445 -0.089 -1.852 1.00 90.75 75 GLY A O 1
ATOM 602 N N . CYS A 1 76 ? -1.971 0.360 -4.004 1.00 91.19 76 CYS A N 1
ATOM 603 C CA . CYS A 1 76 ? -0.897 1.273 -4.340 1.00 91.19 76 CYS A CA 1
ATOM 604 C C . CYS A 1 76 ? -1.341 2.743 -4.202 1.00 91.19 76 CYS A C 1
ATOM 606 O O . CYS A 1 76 ? -2.397 3.065 -3.648 1.00 91.19 76 CYS A O 1
ATOM 608 N N . THR A 1 77 ? -0.523 3.661 -4.718 1.00 89.81 77 THR A N 1
ATOM 609 C CA . THR A 1 77 ? -0.834 5.097 -4.776 1.00 89.81 77 THR A CA 1
ATOM 610 C C . THR A 1 77 ? -2.141 5.394 -5.524 1.00 89.81 77 THR A C 1
ATOM 612 O O . THR A 1 77 ? -2.864 6.315 -5.158 1.00 89.81 77 THR A O 1
ATOM 615 N N . ILE A 1 78 ? -2.461 4.645 -6.580 1.00 90.38 78 ILE A N 1
ATOM 616 C CA . ILE A 1 78 ? -3.679 4.870 -7.371 1.00 90.38 78 ILE A CA 1
ATOM 617 C C . ILE A 1 78 ? -4.910 4.516 -6.534 1.00 90.38 78 ILE A C 1
ATOM 619 O O . ILE A 1 78 ? -5.846 5.312 -6.452 1.00 90.38 78 ILE A O 1
ATOM 623 N N . ASP A 1 79 ? -4.855 3.384 -5.834 1.00 91.31 79 ASP A N 1
ATOM 624 C CA . ASP A 1 79 ? -5.954 2.893 -5.005 1.00 91.31 79 ASP A CA 1
ATOM 625 C C . ASP A 1 79 ? -6.275 3.842 -3.846 1.00 91.31 79 ASP A C 1
ATOM 627 O O . ASP A 1 79 ? -7.444 4.068 -3.543 1.00 91.31 79 ASP A O 1
ATOM 631 N N . ILE A 1 80 ? -5.264 4.461 -3.217 1.00 90.75 80 ILE A N 1
ATOM 632 C CA . ILE A 1 80 ? -5.524 5.478 -2.184 1.00 90.75 80 ILE A CA 1
ATOM 633 C C . ILE A 1 80 ? -6.148 6.743 -2.781 1.00 90.75 80 ILE A C 1
ATOM 635 O O . ILE A 1 80 ? -7.050 7.318 -2.175 1.00 90.75 80 ILE A O 1
ATOM 639 N N . LEU A 1 81 ? -5.720 7.178 -3.969 1.00 90.19 81 LEU A N 1
ATOM 640 C CA . LEU A 1 81 ? -6.318 8.341 -4.630 1.00 90.19 81 LEU A CA 1
ATOM 641 C C . LEU A 1 81 ? -7.779 8.075 -5.005 1.00 90.19 81 LEU A C 1
ATOM 643 O O . LEU A 1 81 ? -8.625 8.953 -4.835 1.00 90.19 81 LEU A O 1
ATOM 647 N N . GLU A 1 82 ? -8.088 6.872 -5.482 1.00 92.19 82 GLU A N 1
ATOM 648 C CA . GLU A 1 82 ? -9.459 6.446 -5.747 1.00 92.19 82 GLU A CA 1
ATOM 649 C C . GLU A 1 82 ? -10.276 6.338 -4.455 1.00 92.19 82 GLU A C 1
ATOM 651 O O . GLU A 1 82 ? -11.386 6.867 -4.374 1.00 92.19 82 GLU A O 1
ATOM 656 N N . PHE A 1 83 ? -9.705 5.741 -3.408 1.00 91.50 83 PHE A N 1
ATOM 657 C CA . PHE A 1 83 ? -10.340 5.647 -2.100 1.00 91.50 83 PHE A CA 1
ATOM 658 C C . PHE A 1 83 ? -10.705 7.029 -1.547 1.00 91.50 83 PHE A C 1
ATOM 660 O O . PHE A 1 83 ? -11.844 7.226 -1.126 1.00 91.50 83 PHE A O 1
ATOM 667 N N . LEU A 1 84 ? -9.787 7.998 -1.598 1.00 90.50 84 LEU A N 1
ATOM 668 C CA . LEU A 1 84 ? -10.022 9.368 -1.133 1.00 90.50 84 LEU A CA 1
ATOM 669 C C . LEU A 1 84 ? -11.075 10.098 -1.978 1.00 90.50 84 LEU A C 1
ATOM 671 O O . LEU A 1 84 ? -11.907 10.816 -1.428 1.00 90.50 84 LEU A O 1
ATOM 675 N N . ARG A 1 85 ? -11.090 9.893 -3.303 1.00 91.19 85 ARG A N 1
ATOM 676 C CA . ARG A 1 85 ? -12.135 10.452 -4.182 1.00 91.19 85 ARG A CA 1
ATOM 677 C C . ARG A 1 85 ? -13.523 9.921 -3.834 1.00 91.19 85 ARG A C 1
ATOM 679 O O . ARG A 1 85 ? -14.483 10.685 -3.842 1.00 91.19 85 ARG A O 1
ATOM 686 N N . ASN A 1 86 ? -13.616 8.633 -3.514 1.00 90.56 86 ASN A N 1
ATOM 687 C CA . ASN A 1 86 ? -14.879 7.968 -3.199 1.00 90.56 86 ASN A CA 1
ATOM 688 C C . ASN A 1 86 ? -15.327 8.186 -1.742 1.00 90.56 86 ASN A C 1
ATOM 690 O O . ASN A 1 86 ? -16.497 7.987 -1.426 1.00 90.56 86 ASN A O 1
ATOM 694 N N . ASN A 1 87 ? -14.421 8.616 -0.858 1.00 85.81 87 ASN A N 1
ATOM 695 C CA . ASN A 1 87 ? -14.679 8.825 0.566 1.00 85.81 87 ASN A CA 1
ATOM 696 C C . ASN A 1 87 ? -14.300 10.258 0.972 1.00 85.81 87 ASN A C 1
ATOM 698 O O . ASN A 1 87 ? -13.355 10.487 1.716 1.00 85.81 87 ASN A O 1
ATOM 702 N N . THR A 1 88 ? -15.076 11.245 0.523 1.00 69.75 88 THR A N 1
ATOM 703 C CA . THR A 1 88 ? -14.850 12.683 0.793 1.00 69.75 88 THR A CA 1
ATOM 704 C C . THR A 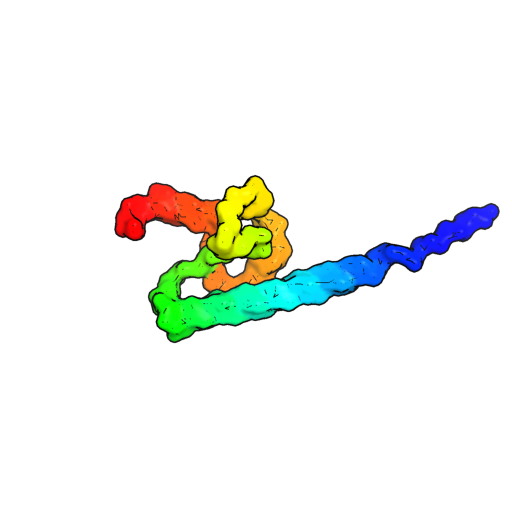1 88 ? -15.043 13.116 2.254 1.00 69.75 88 THR A C 1
ATOM 706 O O . THR A 1 88 ? -14.908 14.298 2.559 1.00 69.75 88 THR A O 1
ATOM 709 N N . LYS A 1 89 ? -15.384 12.186 3.154 1.00 66.56 89 LYS A N 1
ATOM 710 C CA . LYS A 1 89 ? -15.634 12.432 4.586 1.00 66.56 89 LYS A CA 1
ATOM 711 C C . LYS A 1 89 ? -14.531 11.900 5.516 1.00 66.56 89 LYS A C 1
ATOM 713 O O . LYS A 1 89 ? -14.773 11.835 6.719 1.00 66.56 89 LYS A O 1
ATOM 718 N N . VAL A 1 90 ? -13.392 11.465 4.970 1.00 56.84 90 VAL A N 1
ATOM 719 C CA . VAL A 1 90 ? -12.211 11.057 5.760 1.00 56.84 90 VAL A CA 1
ATOM 720 C C . VAL A 1 90 ? -11.572 12.272 6.423 1.00 56.84 90 VAL A C 1
ATOM 722 O O . VAL A 1 90 ? -11.469 13.316 5.741 1.00 56.84 90 VAL A O 1
#

pLDDT: mean 80.82, std 16.02, range [37.38, 95.56]

Sequence (90 aa):
MIIKNKKLADSCFIDSISETEIKVSCLQRVVDILYKRSLVDKVFVSPLSSAKQQFRKHDLEDKNVILSKLNNIHGCTIDILEFLRNNTKV